Protein AF-A0A8T2AHU3-F1 (afdb_monomer_lite)

Sequence (139 aa):
MVVEDYDNYINPFSTDDIDIYSGKSYSVLLTTSQDPSQNYYIFVGVRGRKPNTTYALTMLNTAPASKLPSSPPPVTPRWEDFERSKNFSKKIFLAMGSPSPPKKYKKWLILLNTQNLIDKHGDQQRLSSDSGNALPRFS

InterPro domains:
  IPR001117 Multicopper oxidase, second cupredoxin domain [PF00394] (3-62)

Foldseek 3Di:
DWQDKPHFGWDDDDDPDDDDDPPIDTDDDDDPPDDLQFKAKDKAAAAQDDDPDDIDIDIDRSHPPPDHGPDDHDDDDDRPPVVVVVVRVVRTGGDPPPDDDDPDDPADWDWDWDFDQDPNDTDTDIDIDGPDDDDDDDD

Organism: Arabidopsis suecica (NCBI:txid45249)

Secondary structure (DSSP, 8-state):
-EEEETTEEEEEE--S-----TT--EEE-----S-TTS-EEEEE---SS---SPPEEEEE--S-TTPPPSSPPPPPPPTT-HHHHHHHHTT--BPTTSPPPPSS-S---EEEE--EEETTEEE--EEEE--SS-PPPP-

Radius of gyration: 22.11 Å; chains: 1; bounding box: 54×38×59 Å

pLDDT: mean 87.49, std 17.32, range [37.94, 98.31]

Structure (mmCIF, N/CA/C/O backbone):
data_AF-A0A8T2AHU3-F1
#
_entry.id   AF-A0A8T2AHU3-F1
#
loop_
_atom_site.group_PDB
_atom_site.id
_atom_site.type_symbol
_atom_site.label_atom_id
_atom_site.label_alt_id
_atom_site.label_comp_id
_atom_site.label_asym_id
_atom_site.label_entity_id
_atom_site.label_seq_id
_atom_site.pdbx_PDB_ins_code
_atom_site.Cartn_x
_atom_site.Cartn_y
_atom_site.Cartn_z
_atom_site.occupancy
_atom_site.B_iso_or_equiv
_atom_site.auth_seq_id
_atom_site.auth_comp_id
_atom_site.auth_asym_id
_atom_site.auth_atom_id
_atom_site.pdbx_PDB_model_num
ATOM 1 N N . MET A 1 1 ? -9.908 6.100 0.203 1.00 95.44 1 MET A N 1
ATOM 2 C CA . MET A 1 1 ? -9.626 6.575 -1.172 1.00 95.44 1 MET A CA 1
ATOM 3 C C . MET A 1 1 ? -8.144 6.883 -1.285 1.00 95.44 1 MET A C 1
ATOM 5 O O . MET A 1 1 ? -7.617 7.516 -0.380 1.00 95.44 1 MET A O 1
ATOM 9 N N . VAL A 1 2 ? -7.473 6.428 -2.340 1.00 97.56 2 VAL A N 1
ATOM 10 C CA . VAL A 1 2 ? -6.068 6.777 -2.623 1.00 97.56 2 VAL A CA 1
ATOM 11 C C . VAL A 1 2 ? -6.055 8.046 -3.468 1.00 97.56 2 VAL A C 1
ATOM 13 O O . VAL A 1 2 ? -6.838 8.128 -4.413 1.00 97.56 2 VAL A O 1
ATOM 16 N N . VAL A 1 3 ? -5.229 9.031 -3.112 1.00 97.75 3 VAL A N 1
ATOM 17 C CA . VAL A 1 3 ? -5.222 10.357 -3.768 1.00 97.75 3 VAL A CA 1
ATOM 18 C C . VAL A 1 3 ? -3.848 10.796 -4.269 1.00 97.75 3 VAL A C 1
ATOM 20 O O . VAL A 1 3 ? -3.765 11.652 -5.147 1.00 97.75 3 VAL A O 1
ATOM 23 N N . GLU A 1 4 ? -2.780 10.178 -3.772 1.00 97.50 4 GLU A N 1
ATOM 24 C CA . GLU A 1 4 ? -1.398 10.510 -4.122 1.00 97.50 4 GLU A CA 1
ATOM 25 C C . GLU A 1 4 ? -0.534 9.241 -4.146 1.00 97.50 4 GLU A C 1
ATOM 27 O O . GLU A 1 4 ? -0.739 8.355 -3.311 1.00 97.50 4 GLU A O 1
ATOM 32 N N . ASP A 1 5 ? 0.415 9.166 -5.085 1.00 95.69 5 A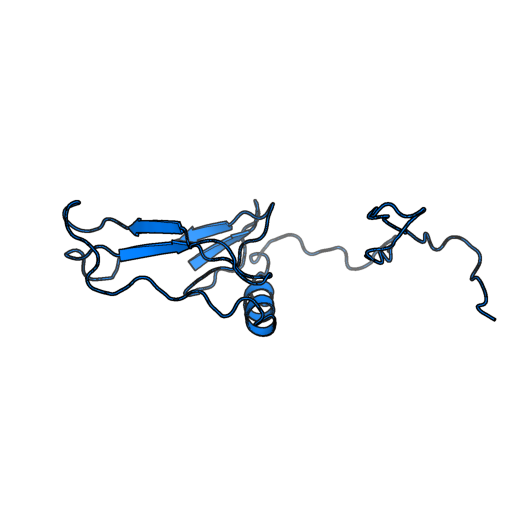SP A N 1
ATOM 33 C CA . ASP A 1 5 ? 1.521 8.190 -5.139 1.00 95.69 5 ASP A CA 1
ATOM 34 C C . ASP A 1 5 ? 2.835 8.977 -5.280 1.00 95.69 5 ASP A C 1
ATOM 36 O O . ASP A 1 5 ? 3.001 9.763 -6.221 1.00 95.69 5 ASP A O 1
ATOM 40 N N . TYR A 1 6 ? 3.763 8.783 -4.341 1.00 91.56 6 TYR A N 1
ATOM 41 C CA . TYR A 1 6 ? 4.891 9.687 -4.092 1.00 91.56 6 TYR A CA 1
ATOM 42 C C . TYR A 1 6 ? 4.430 11.120 -3.835 1.00 91.56 6 TYR A C 1
ATOM 44 O O . TYR A 1 6 ? 3.618 11.336 -2.953 1.00 91.56 6 TYR A O 1
ATOM 52 N N . ASP A 1 7 ? 4.932 12.073 -4.615 1.00 90.69 7 ASP A N 1
ATOM 53 C CA . ASP A 1 7 ? 4.590 13.491 -4.540 1.00 90.69 7 ASP A CA 1
ATOM 54 C C . ASP A 1 7 ? 3.706 13.905 -5.732 1.00 90.69 7 ASP A C 1
ATOM 56 O O . ASP A 1 7 ? 3.738 15.051 -6.183 1.00 90.69 7 ASP A O 1
ATOM 60 N N . ASN A 1 8 ? 2.961 12.958 -6.321 1.00 94.62 8 ASN A N 1
ATOM 61 C CA . ASN A 1 8 ? 2.083 13.219 -7.459 1.00 94.62 8 ASN A CA 1
ATOM 62 C C . ASN A 1 8 ? 0.637 12.858 -7.135 1.00 94.62 8 ASN A C 1
ATOM 64 O O . ASN A 1 8 ? 0.327 11.723 -6.766 1.00 94.62 8 ASN A O 1
ATOM 68 N N . TYR A 1 9 ? -0.265 13.804 -7.389 1.00 96.94 9 TYR A N 1
ATOM 69 C CA . TYR A 1 9 ? -1.695 13.534 -7.370 1.00 96.94 9 TYR A CA 1
ATOM 70 C C . TYR A 1 9 ? -2.072 12.530 -8.459 1.00 96.94 9 TYR A C 1
ATOM 72 O O . TYR A 1 9 ? -1.665 12.641 -9.623 1.00 96.94 9 TYR A O 1
ATOM 80 N N . ILE A 1 10 ? -2.899 11.566 -8.075 1.00 97.56 10 ILE A N 1
ATOM 81 C CA . ILE A 1 10 ? -3.429 10.538 -8.967 1.00 97.56 10 ILE A CA 1
ATOM 82 C C . ILE A 1 10 ? -4.934 10.726 -9.148 1.00 97.56 10 ILE A C 1
ATOM 84 O O . ILE A 1 10 ? -5.586 11.407 -8.357 1.00 97.56 10 ILE A O 1
ATOM 88 N N . ASN A 1 11 ? -5.504 10.105 -10.178 1.00 97.56 11 ASN A N 1
ATOM 89 C CA . ASN A 1 11 ? -6.949 9.962 -10.301 1.00 97.56 11 ASN A CA 1
ATOM 90 C C . ASN A 1 11 ? -7.462 9.176 -9.087 1.00 97.56 11 ASN A C 1
ATOM 92 O O . ASN A 1 11 ? -7.096 8.004 -8.941 1.00 97.56 11 ASN A O 1
ATOM 96 N N . PRO A 1 12 ? -8.280 9.787 -8.211 1.00 97.56 12 PRO A N 1
ATOM 97 C CA . PRO A 1 12 ? -8.644 9.140 -6.966 1.00 97.56 12 PRO A CA 1
ATOM 98 C C . PRO A 1 12 ? -9.456 7.870 -7.198 1.00 97.56 12 PRO A C 1
ATOM 100 O O . PRO A 1 12 ? -10.352 7.834 -8.043 1.00 97.56 12 PRO A O 1
ATOM 103 N N . PHE A 1 13 ? -9.180 6.833 -6.411 1.00 97.88 13 PHE A N 1
ATOM 104 C CA . PHE A 1 13 ? -9.968 5.602 -6.437 1.00 97.88 13 PHE A CA 1
ATOM 105 C C . PHE A 1 13 ? -10.147 5.001 -5.043 1.00 97.88 13 PHE A C 1
ATOM 107 O O . PHE A 1 13 ? -9.326 5.175 -4.135 1.00 97.88 13 PHE A O 1
ATOM 114 N N . SER A 1 14 ? -11.248 4.274 -4.867 1.00 97.50 14 SER A N 1
ATOM 115 C CA . SER A 1 14 ? -11.547 3.537 -3.639 1.00 97.50 14 SER A CA 1
ATOM 116 C C . SER A 1 14 ? -11.042 2.099 -3.725 1.00 97.50 14 SER A C 1
ATOM 118 O O . SER A 1 14 ? -11.068 1.464 -4.782 1.00 97.50 14 SER A O 1
ATOM 120 N N . THR A 1 15 ? -10.547 1.600 -2.598 1.00 96.81 15 THR A N 1
ATOM 121 C CA . THR A 1 15 ? -10.037 0.240 -2.415 1.00 96.81 15 THR A CA 1
ATOM 122 C C . THR A 1 15 ? -10.123 -0.108 -0.932 1.00 96.81 15 THR A C 1
ATOM 124 O O . THR A 1 15 ? -10.050 0.802 -0.101 1.00 96.81 15 THR A O 1
ATOM 127 N N . ASP A 1 16 ? -10.266 -1.393 -0.617 1.00 95.25 16 ASP A N 1
ATOM 128 C CA . ASP A 1 16 ? -10.368 -1.882 0.765 1.00 95.25 16 ASP A CA 1
ATOM 129 C C . ASP A 1 16 ? -8.989 -2.007 1.434 1.00 95.25 16 ASP A C 1
ATOM 131 O O . ASP A 1 16 ? -8.853 -1.849 2.644 1.00 95.25 16 ASP A O 1
ATOM 135 N N . ASP A 1 17 ? -7.948 -2.237 0.632 1.00 96.69 17 ASP A N 1
ATOM 136 C CA . ASP A 1 17 ? -6.550 -2.299 1.053 1.00 96.69 17 ASP A CA 1
ATOM 137 C C . ASP A 1 17 ? -5.602 -1.915 -0.096 1.00 96.69 17 ASP A C 1
ATOM 139 O O . ASP A 1 17 ? -6.027 -1.690 -1.238 1.00 96.69 17 ASP A O 1
ATOM 143 N N . ILE A 1 18 ? -4.315 -1.788 0.235 1.00 97.25 18 ILE A N 1
ATOM 144 C CA . ILE A 1 18 ? -3.250 -1.274 -0.631 1.00 97.25 18 ILE A CA 1
ATOM 145 C C . ILE A 1 18 ? -2.031 -2.194 -0.531 1.00 97.25 18 ILE A C 1
ATOM 147 O O . ILE A 1 18 ? -1.582 -2.511 0.571 1.00 97.25 18 ILE A O 1
ATOM 151 N N . ASP A 1 19 ? -1.454 -2.556 -1.679 1.00 97.50 19 ASP A N 1
ATOM 152 C CA . ASP A 1 19 ? -0.123 -3.163 -1.740 1.00 97.50 19 ASP A CA 1
ATOM 153 C C . ASP A 1 19 ? 0.937 -2.044 -1.746 1.00 97.50 19 ASP A C 1
ATOM 155 O O . ASP A 1 19 ? 0.963 -1.211 -2.654 1.00 97.50 19 ASP A O 1
ATOM 159 N N . ILE A 1 20 ? 1.828 -2.027 -0.749 1.00 97.00 20 ILE A N 1
ATOM 160 C CA . ILE A 1 20 ? 2.934 -1.062 -0.645 1.00 97.00 20 ILE A CA 1
ATOM 161 C C . ILE A 1 20 ? 4.286 -1.784 -0.665 1.00 97.00 20 ILE A C 1
ATOM 163 O O . ILE A 1 20 ? 4.511 -2.755 0.058 1.00 97.00 20 ILE A O 1
ATOM 167 N N . TYR A 1 21 ? 5.198 -1.307 -1.513 1.00 96.31 21 TYR A N 1
ATOM 168 C CA . TYR A 1 21 ? 6.548 -1.853 -1.666 1.00 96.31 21 TYR A CA 1
ATOM 169 C C . TYR A 1 21 ? 7.591 -0.887 -1.101 1.00 96.31 21 TYR A C 1
ATOM 171 O O . TYR A 1 21 ? 7.327 0.299 -0.919 1.00 96.31 21 TYR A O 1
ATOM 179 N N . SER A 1 22 ? 8.793 -1.393 -0.815 1.00 96.62 22 SER A N 1
ATOM 180 C CA . SER A 1 22 ? 9.882 -0.563 -0.295 1.00 96.62 22 SER A CA 1
ATOM 181 C C . SER A 1 22 ? 10.159 0.625 -1.220 1.00 96.62 22 SER A C 1
ATOM 183 O O . SER A 1 22 ? 10.226 0.471 -2.440 1.00 96.62 22 SER A O 1
ATOM 185 N N . GLY A 1 23 ? 10.291 1.809 -0.622 1.00 95.88 23 GLY A N 1
ATOM 186 C CA . GLY A 1 23 ? 10.521 3.052 -1.345 1.00 95.88 23 GLY A CA 1
ATOM 187 C C . GLY A 1 23 ? 9.282 3.645 -2.010 1.00 95.88 23 GLY A C 1
ATOM 188 O O . GLY A 1 23 ? 9.464 4.560 -2.796 1.00 95.88 23 GLY A O 1
ATOM 189 N N . LYS A 1 24 ? 8.063 3.153 -1.750 1.00 94.94 24 LYS A N 1
ATOM 190 C CA . LYS A 1 24 ? 6.789 3.773 -2.172 1.00 94.94 24 LYS A CA 1
ATOM 191 C C . LYS A 1 24 ? 6.176 4.591 -1.033 1.00 94.94 24 LYS A C 1
ATOM 193 O O . LYS A 1 24 ? 6.305 4.203 0.127 1.00 94.94 24 LYS A O 1
ATOM 198 N N . SER A 1 25 ? 5.454 5.658 -1.367 1.00 97.12 25 SER A N 1
ATOM 199 C CA . SER A 1 25 ? 4.596 6.402 -0.436 1.00 97.12 25 SER A CA 1
ATOM 200 C C . SER A 1 25 ? 3.241 6.687 -1.079 1.00 97.12 25 SER A C 1
ATOM 202 O O . SER A 1 25 ? 3.153 6.890 -2.285 1.00 97.12 25 SER A O 1
ATOM 204 N N . TYR A 1 26 ? 2.185 6.676 -0.268 1.00 97.75 26 TYR A N 1
ATOM 205 C CA . TYR A 1 26 ? 0.821 6.972 -0.696 1.00 97.75 26 TYR A CA 1
ATOM 206 C C . TYR A 1 26 ? 0.164 7.905 0.316 1.00 97.75 26 TYR A C 1
ATOM 208 O O . TYR A 1 26 ? 0.319 7.690 1.521 1.00 97.75 26 TYR A O 1
ATOM 216 N N . SER A 1 27 ? -0.652 8.843 -0.164 1.00 98.06 27 SER A N 1
ATOM 217 C CA . SER A 1 27 ? -1.624 9.547 0.679 1.00 98.06 27 SER A CA 1
ATOM 218 C C . SER A 1 27 ? -3.019 8.962 0.472 1.00 98.06 27 SER A C 1
ATOM 220 O O . SER A 1 27 ? -3.488 8.759 -0.656 1.00 98.06 27 SER A O 1
ATOM 222 N N . VAL A 1 28 ? -3.692 8.673 1.587 1.00 97.62 28 VAL A N 1
ATOM 223 C CA . VAL A 1 28 ? -5.016 8.045 1.619 1.00 97.62 28 VAL A CA 1
ATOM 224 C C . VAL A 1 28 ? -5.983 8.866 2.459 1.00 97.62 28 VAL A C 1
ATOM 226 O O . VAL A 1 28 ? -5.663 9.301 3.561 1.00 97.62 28 VAL A O 1
ATOM 229 N N . LEU A 1 29 ? -7.196 9.047 1.945 1.00 97.38 29 LEU A N 1
ATOM 230 C CA . LEU A 1 29 ? -8.303 9.652 2.673 1.00 97.38 29 LEU A CA 1
ATOM 231 C C . LEU A 1 29 ? -9.203 8.555 3.235 1.00 97.38 29 LEU A C 1
ATOM 233 O O . LEU A 1 29 ? -9.698 7.700 2.488 1.00 97.38 29 LEU A O 1
ATOM 237 N N . LEU A 1 30 ? -9.417 8.603 4.548 1.00 95.00 30 LEU A N 1
ATOM 238 C CA . LEU A 1 30 ? -10.349 7.750 5.274 1.00 95.00 30 LEU A CA 1
ATOM 239 C C . LEU A 1 30 ? -11.522 8.598 5.768 1.00 95.00 30 LEU A C 1
ATOM 241 O O . LEU A 1 30 ? -11.331 9.696 6.284 1.00 95.00 30 LEU A O 1
ATOM 245 N N . THR A 1 31 ? -12.734 8.066 5.635 1.00 94.19 31 THR A N 1
ATOM 246 C CA . THR A 1 31 ? -13.953 8.675 6.178 1.00 94.19 31 THR A CA 1
ATOM 247 C C . THR A 1 31 ? -14.520 7.752 7.249 1.00 94.19 31 THR A C 1
ATOM 249 O O . THR A 1 31 ? -14.821 6.593 6.975 1.00 94.19 31 THR A O 1
ATOM 252 N N . THR A 1 32 ? -14.671 8.250 8.475 1.00 91.19 32 THR A N 1
ATOM 253 C CA . THR A 1 32 ? -15.198 7.495 9.624 1.00 91.19 32 THR A CA 1
ATOM 254 C C . THR A 1 32 ? -16.730 7.515 9.639 1.00 91.19 32 THR A C 1
ATOM 256 O O . THR A 1 32 ? -17.339 8.102 10.528 1.00 91.19 32 THR A O 1
ATOM 259 N N . SER A 1 33 ? -17.364 6.923 8.621 1.00 91.25 33 SER A N 1
ATOM 260 C CA . SER A 1 33 ? -18.833 6.844 8.495 1.00 91.25 33 SER A CA 1
ATOM 261 C C . SER A 1 33 ? -19.462 5.625 9.184 1.00 91.25 33 SER A C 1
ATOM 263 O O . SER A 1 33 ? -20.681 5.476 9.176 1.00 91.25 33 SER A O 1
ATOM 265 N N . GLN A 1 34 ? -18.633 4.742 9.740 1.00 90.38 34 GLN A N 1
ATOM 266 C CA . GLN A 1 34 ? -19.059 3.548 10.471 1.00 90.38 34 GLN A CA 1
ATOM 267 C C . GLN A 1 34 ? -19.526 3.901 11.897 1.00 90.38 34 GLN A C 1
ATOM 269 O O . GLN A 1 34 ? -19.409 5.049 12.322 1.00 90.38 34 GLN A O 1
ATOM 274 N N . ASP A 1 35 ? -20.042 2.916 12.645 1.00 90.94 35 ASP A N 1
ATOM 275 C CA . ASP A 1 35 ? -20.511 3.093 14.029 1.00 90.94 35 ASP A CA 1
ATOM 276 C C . ASP A 1 35 ? -19.422 3.750 14.911 1.00 90.94 35 ASP A C 1
ATOM 278 O O . ASP A 1 35 ? -18.369 3.135 15.136 1.00 90.94 35 ASP A O 1
ATOM 282 N N . PRO A 1 36 ? -19.651 4.973 15.433 1.00 89.25 36 PRO A N 1
ATOM 283 C CA . PRO A 1 36 ? -18.668 5.696 16.237 1.00 89.25 36 PRO A CA 1
ATOM 284 C C . PRO A 1 36 ? -18.486 5.100 17.643 1.00 89.25 36 PRO A C 1
ATOM 286 O O . PRO A 1 36 ? -17.573 5.489 18.363 1.00 89.25 36 PRO A O 1
ATOM 289 N N . SER A 1 37 ? -19.325 4.147 18.063 1.00 90.06 37 SER A N 1
ATOM 290 C CA . SER A 1 37 ? -19.203 3.454 19.354 1.00 90.06 37 SER A CA 1
ATOM 291 C C . SER A 1 37 ? -18.268 2.233 19.324 1.00 90.06 37 SER A C 1
ATOM 293 O O . SER A 1 37 ? -18.079 1.553 20.345 1.00 90.06 37 SER A O 1
ATOM 295 N N . GLN A 1 38 ? -17.674 1.938 18.164 1.00 92.38 38 GLN A N 1
ATOM 296 C CA . GLN A 1 38 ? -16.724 0.845 17.956 1.00 92.38 38 GLN A CA 1
ATOM 297 C C . GLN A 1 38 ? -15.349 1.384 17.562 1.00 92.38 38 GLN A C 1
ATOM 299 O O . GLN A 1 38 ? -15.235 2.471 17.006 1.00 92.38 38 GLN A O 1
ATOM 304 N N . ASN A 1 39 ? -14.318 0.588 17.830 1.00 94.25 39 ASN A N 1
ATOM 305 C CA . ASN A 1 39 ? -12.981 0.776 17.275 1.00 94.25 39 ASN A CA 1
ATOM 306 C C . ASN A 1 39 ? -12.778 -0.179 16.097 1.00 94.25 39 ASN A C 1
ATOM 308 O O . ASN A 1 39 ? -13.467 -1.196 16.001 1.00 94.25 39 ASN A O 1
ATOM 312 N N . TYR A 1 40 ? -11.811 0.119 15.229 1.00 94.75 40 TYR A N 1
ATOM 313 C CA . TYR A 1 40 ? -11.544 -0.667 14.019 1.00 94.75 40 TYR A CA 1
ATOM 314 C C . TYR A 1 40 ? -10.070 -1.055 13.929 1.00 94.75 40 TYR A C 1
ATOM 316 O O . TYR A 1 40 ? -9.197 -0.300 14.350 1.00 94.75 40 TYR A O 1
ATOM 324 N N . TYR A 1 41 ? -9.771 -2.229 13.377 1.00 96.00 41 TYR A N 1
ATOM 325 C CA . TYR A 1 41 ? -8.387 -2.657 13.189 1.00 96.00 41 TYR A CA 1
ATOM 326 C C . TYR A 1 41 ? -7.742 -1.987 11.974 1.00 96.00 41 TYR A C 1
ATOM 328 O O . TYR A 1 41 ? -8.316 -1.959 10.888 1.00 96.00 41 TYR A O 1
ATOM 336 N N . ILE A 1 42 ? -6.505 -1.523 12.154 1.00 95.69 42 ILE A N 1
ATOM 337 C CA . ILE A 1 42 ? -5.564 -1.231 11.072 1.00 95.69 42 ILE A CA 1
ATOM 338 C C . ILE A 1 42 ? -4.506 -2.330 11.115 1.00 95.69 42 ILE A C 1
ATOM 340 O O . ILE A 1 42 ? -3.879 -2.564 12.148 1.00 95.69 42 ILE A O 1
ATOM 344 N N . PHE A 1 43 ? -4.312 -3.018 9.998 1.00 96.12 43 PHE A N 1
ATOM 345 C CA . PHE A 1 43 ? -3.476 -4.211 9.925 1.00 96.12 43 PHE A CA 1
ATOM 346 C C . PHE A 1 43 ? -2.506 -4.109 8.736 1.00 96.12 43 PHE A C 1
ATOM 348 O O . PHE A 1 43 ? -2.863 -3.570 7.689 1.00 96.12 43 PHE A O 1
ATOM 355 N N . VAL A 1 44 ? -1.285 -4.634 8.895 1.00 97.50 44 VAL A N 1
ATOM 356 C CA . VAL A 1 44 ? -0.263 -4.692 7.836 1.00 97.50 44 VAL A CA 1
ATOM 357 C C . VAL A 1 44 ? 0.334 -6.098 7.767 1.00 97.50 44 VAL A C 1
ATOM 359 O O . VAL A 1 44 ? 0.978 -6.560 8.711 1.00 97.50 44 VAL A O 1
ATOM 362 N N . GLY A 1 45 ? 0.119 -6.781 6.639 1.00 97.19 45 GLY A N 1
ATOM 363 C CA . GLY A 1 45 ? 0.568 -8.154 6.388 1.00 97.19 45 GLY A CA 1
ATOM 364 C C . GLY A 1 45 ? 1.601 -8.269 5.265 1.00 97.19 45 GLY A C 1
ATOM 365 O O . GLY A 1 45 ? 1.758 -7.369 4.443 1.00 97.19 45 GLY A O 1
ATOM 366 N N . VAL A 1 46 ? 2.314 -9.399 5.218 1.00 97.62 46 VAL A N 1
ATOM 367 C CA . VAL A 1 46 ? 3.371 -9.646 4.222 1.00 97.62 46 VAL A CA 1
ATOM 368 C C . VAL A 1 46 ? 2.789 -10.194 2.919 1.00 97.62 46 VAL A C 1
ATOM 370 O O . VAL A 1 46 ? 2.090 -11.206 2.917 1.00 97.62 46 VAL A O 1
ATOM 373 N N . ARG A 1 47 ? 3.166 -9.571 1.796 1.00 97.50 47 ARG A N 1
ATOM 374 C CA . ARG A 1 47 ? 2.862 -10.001 0.422 1.00 97.50 47 ARG A CA 1
ATOM 375 C C . ARG A 1 47 ? 4.116 -10.009 -0.458 1.00 97.50 47 ARG A C 1
ATOM 377 O O . ARG A 1 47 ? 5.146 -9.448 -0.088 1.00 97.50 47 ARG A O 1
ATOM 384 N N . GLY A 1 48 ? 4.060 -10.693 -1.605 1.00 96.06 48 GLY A N 1
ATOM 385 C CA . GLY A 1 48 ? 5.170 -10.779 -2.569 1.00 96.06 48 GLY A CA 1
ATOM 386 C C . GLY A 1 48 ? 6.282 -11.773 -2.207 1.00 96.06 48 GLY A C 1
ATOM 387 O O . GLY A 1 48 ? 7.169 -12.018 -3.018 1.00 96.06 48 GLY A O 1
ATOM 388 N N . ARG A 1 49 ? 6.224 -12.381 -1.016 1.00 96.94 49 ARG A N 1
ATOM 389 C CA . ARG A 1 49 ? 7.057 -13.511 -0.582 1.00 96.94 49 ARG A CA 1
ATOM 390 C C . ARG A 1 49 ? 6.274 -14.381 0.397 1.00 96.94 49 ARG A C 1
ATOM 392 O O . ARG A 1 49 ? 5.383 -13.860 1.070 1.00 96.94 49 ARG A O 1
ATOM 399 N N . LYS A 1 50 ? 6.632 -15.663 0.515 1.00 97.81 50 LYS A N 1
ATOM 4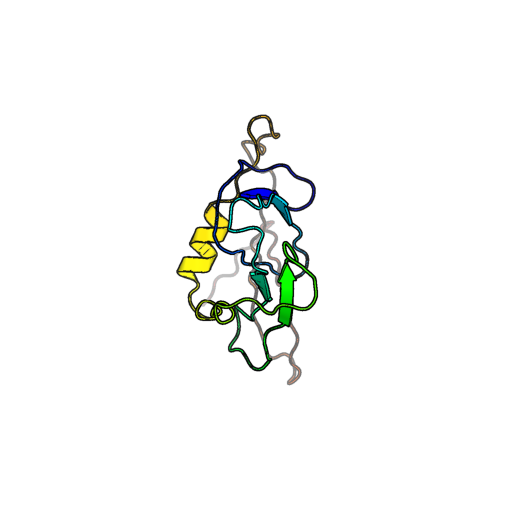00 C CA . LYS A 1 50 ? 6.028 -16.564 1.505 1.00 97.81 50 LYS A CA 1
ATOM 401 C C . LYS A 1 50 ? 6.167 -15.946 2.910 1.00 97.81 50 LYS A C 1
ATOM 403 O O . LYS A 1 50 ? 7.301 -15.693 3.324 1.00 97.81 50 LYS A O 1
ATOM 408 N N . PRO A 1 51 ? 5.064 -15.665 3.629 1.00 96.94 51 PRO A N 1
ATOM 409 C CA . PRO A 1 51 ? 5.131 -15.025 4.935 1.00 96.94 51 PRO A CA 1
ATOM 410 C C . PRO A 1 51 ? 5.829 -15.926 5.957 1.00 96.94 51 PRO A C 1
ATOM 412 O O . PRO A 1 51 ? 5.509 -17.107 6.068 1.00 96.94 51 PRO A O 1
ATOM 415 N N . ASN A 1 52 ? 6.762 -15.351 6.715 1.00 97.00 52 ASN A N 1
ATOM 416 C CA . ASN A 1 52 ? 7.392 -15.969 7.889 1.00 97.00 52 ASN A CA 1
ATOM 417 C C . ASN A 1 52 ? 7.511 -14.950 9.039 1.00 97.00 52 ASN A C 1
ATOM 419 O O . ASN A 1 52 ? 8.462 -14.940 9.815 1.00 97.00 52 ASN A O 1
ATOM 423 N N . THR A 1 53 ? 6.585 -13.998 9.073 1.00 95.50 53 THR A N 1
ATOM 424 C CA . THR A 1 53 ? 6.571 -12.887 10.022 1.00 95.50 53 THR A CA 1
ATOM 425 C C . THR A 1 53 ? 5.123 -12.615 10.382 1.00 95.50 53 THR A C 1
ATOM 427 O O . THR A 1 53 ? 4.258 -12.633 9.503 1.00 95.50 53 THR A O 1
ATOM 430 N N . THR A 1 54 ? 4.858 -12.384 11.663 1.00 94.88 54 THR A N 1
ATOM 431 C CA . THR A 1 54 ? 3.530 -11.994 12.141 1.00 94.88 54 THR A CA 1
ATOM 432 C C . THR A 1 54 ? 3.145 -10.631 11.565 1.00 94.88 54 THR A C 1
ATOM 434 O O . THR A 1 54 ? 4.002 -9.773 11.353 1.00 94.88 54 THR A O 1
ATOM 437 N N . TYR A 1 55 ? 1.856 -10.430 11.297 1.00 95.25 55 TYR A N 1
ATOM 438 C CA . TYR A 1 55 ? 1.340 -9.138 10.852 1.00 95.25 55 TYR A CA 1
ATOM 439 C C . TYR A 1 55 ? 1.465 -8.078 11.954 1.00 95.25 55 TYR A C 1
ATOM 441 O O . TYR A 1 55 ? 1.397 -8.385 13.145 1.00 95.25 55 TYR A O 1
ATOM 449 N N . ALA A 1 56 ? 1.608 -6.817 11.549 1.00 96.56 56 ALA A N 1
ATOM 450 C CA . ALA A 1 56 ? 1.491 -5.689 12.464 1.00 96.56 56 ALA A CA 1
ATOM 451 C C . ALA A 1 56 ? 0.015 -5.305 12.620 1.00 96.56 56 ALA A C 1
ATOM 453 O O . ALA A 1 56 ? -0.754 -5.348 11.655 1.00 96.56 56 ALA A O 1
ATOM 454 N N . LEU A 1 57 ? -0.379 -4.932 13.836 1.00 96.06 57 LEU A N 1
ATOM 455 C CA . LEU A 1 57 ? -1.756 -4.597 14.178 1.00 96.06 57 LEU A CA 1
ATOM 456 C C . LEU A 1 57 ? -1.785 -3.348 15.057 1.00 96.06 57 LEU A C 1
ATOM 458 O O . LEU A 1 57 ? -1.046 -3.250 16.034 1.00 96.06 57 LEU A O 1
ATOM 462 N N . THR A 1 58 ? -2.664 -2.414 14.720 1.00 95.12 58 THR A N 1
ATOM 463 C CA . THR A 1 58 ? -3.021 -1.258 15.546 1.00 95.12 58 THR A CA 1
ATOM 464 C C . THR A 1 58 ? -4.517 -0.967 15.396 1.00 95.12 58 THR A C 1
ATOM 466 O O . THR A 1 58 ? -5.238 -1.708 14.722 1.00 95.12 58 THR A O 1
ATOM 469 N N . MET A 1 59 ? -5.017 0.075 16.052 1.00 93.38 59 MET A N 1
ATOM 470 C CA . MET A 1 59 ? -6.438 0.417 16.063 1.00 93.38 59 MET A CA 1
ATOM 471 C C . MET A 1 59 ? -6.669 1.838 15.563 1.00 93.38 59 MET A C 1
ATOM 473 O O . MET A 1 59 ? -6.005 2.780 15.992 1.00 93.38 59 MET A O 1
ATOM 477 N N . LEU A 1 60 ? -7.673 1.989 14.703 1.00 93.81 60 LEU A N 1
ATOM 478 C CA . LEU A 1 60 ? -8.357 3.252 14.490 1.00 93.81 60 LEU A CA 1
ATOM 479 C C . LEU A 1 60 ? -9.333 3.450 15.654 1.00 93.81 60 LEU A C 1
ATOM 481 O O . LEU A 1 60 ? -10.330 2.733 15.774 1.00 93.81 60 LEU A O 1
ATOM 485 N N . ASN A 1 61 ? -9.001 4.393 16.532 1.00 93.00 61 ASN A N 1
ATOM 486 C CA . ASN A 1 61 ? -9.770 4.678 17.734 1.00 93.00 61 ASN A CA 1
ATOM 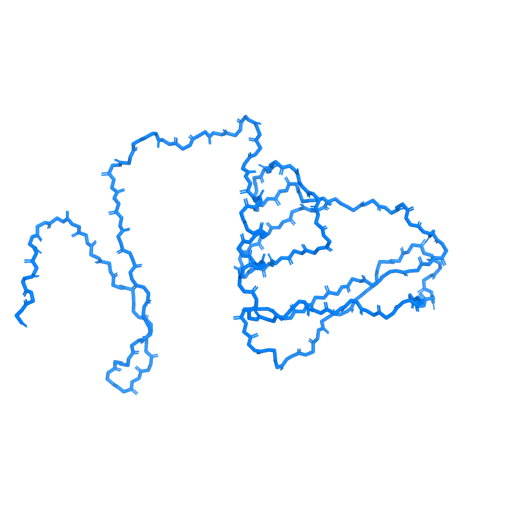487 C C . ASN A 1 61 ? -10.835 5.746 17.447 1.00 93.00 61 ASN A C 1
ATOM 489 O O . ASN A 1 61 ? -10.503 6.918 17.275 1.00 93.00 61 ASN A O 1
ATOM 493 N N . THR A 1 62 ? -12.098 5.332 17.377 1.00 88.81 62 THR A N 1
ATOM 494 C CA . THR A 1 62 ? -13.264 6.207 17.138 1.00 88.81 62 THR A CA 1
ATOM 495 C C . THR A 1 62 ? -14.234 6.236 18.317 1.00 88.81 62 THR A C 1
ATOM 497 O O . THR A 1 62 ? -15.057 7.143 18.401 1.00 88.81 62 THR A O 1
ATOM 500 N N . ALA A 1 63 ? -14.094 5.290 19.247 1.00 82.94 63 ALA A N 1
ATOM 501 C CA . ALA A 1 63 ? -14.869 5.159 20.475 1.00 82.94 63 ALA A CA 1
ATOM 502 C C . ALA A 1 63 ? -13.974 5.439 21.708 1.00 82.94 63 ALA A C 1
ATOM 504 O O . ALA A 1 63 ? -12.815 5.830 21.562 1.00 82.94 63 ALA A O 1
ATOM 505 N N . PRO A 1 64 ? -14.448 5.257 22.955 1.00 77.94 64 PRO A N 1
ATOM 506 C CA . PRO A 1 64 ? -13.567 5.304 24.120 1.00 77.94 64 PRO A CA 1
ATOM 507 C C . PRO A 1 64 ? -12.392 4.315 23.990 1.00 77.94 64 PRO A C 1
ATOM 509 O O . PRO A 1 64 ? -12.578 3.148 23.641 1.00 77.94 64 PRO A O 1
ATOM 512 N N . ALA A 1 65 ? -11.180 4.782 24.310 1.00 71.06 65 ALA A N 1
ATOM 513 C CA . ALA A 1 65 ? -9.910 4.136 23.950 1.00 71.06 65 ALA A CA 1
ATOM 514 C C . ALA A 1 65 ? -9.694 2.707 24.490 1.00 71.06 65 ALA A C 1
ATOM 516 O O . ALA A 1 65 ? -8.812 1.997 24.015 1.00 71.06 65 ALA A O 1
ATOM 517 N N . SER A 1 66 ? -10.477 2.270 25.476 1.00 76.06 66 SER A N 1
ATOM 518 C CA . SER A 1 66 ? -10.293 0.981 26.155 1.00 76.06 66 SER A CA 1
ATOM 519 C C . SER A 1 66 ? -11.032 -0.197 25.505 1.00 76.06 66 SER A C 1
ATOM 521 O O . SER A 1 66 ? -10.906 -1.322 25.984 1.00 76.06 66 SER A O 1
ATOM 523 N N . LYS A 1 67 ? -11.820 0.025 24.444 1.00 86.69 67 LYS A N 1
ATOM 524 C CA . LYS A 1 67 ? -12.631 -1.024 23.805 1.00 86.69 67 LYS A CA 1
ATOM 525 C C . LYS A 1 67 ? -11.912 -1.621 22.591 1.00 86.69 67 LYS A C 1
ATOM 527 O O . LYS A 1 67 ? -11.538 -0.895 21.675 1.00 86.69 67 LYS A O 1
ATOM 532 N N . LEU A 1 68 ? -11.746 -2.941 22.549 1.00 90.62 68 LEU A N 1
ATOM 533 C CA . LEU A 1 68 ? -11.247 -3.619 21.348 1.00 90.62 68 LEU A CA 1
ATOM 534 C C . LEU A 1 68 ? -12.326 -3.645 20.246 1.00 90.62 68 LEU A C 1
ATO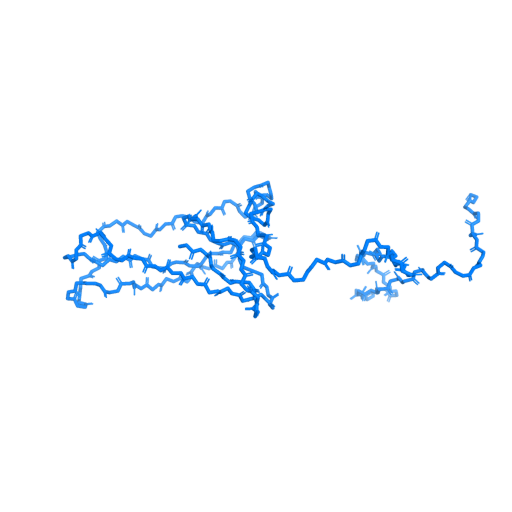M 536 O O . LEU A 1 68 ? -13.517 -3.695 20.571 1.00 90.62 68 LEU A O 1
ATOM 540 N N . PRO A 1 69 ? -11.936 -3.642 18.957 1.00 93.12 69 PRO A N 1
ATOM 541 C CA . PRO A 1 69 ? -12.854 -3.935 17.860 1.00 93.12 69 PRO A CA 1
ATOM 542 C C . PRO A 1 69 ? -13.572 -5.274 18.080 1.00 93.12 69 PRO A C 1
ATOM 544 O O . PRO A 1 69 ? -12.964 -6.243 18.533 1.00 93.12 69 PRO A O 1
ATOM 547 N N . SER A 1 70 ? -14.867 -5.335 17.767 1.00 90.75 70 SER A N 1
ATOM 548 C CA . SER A 1 70 ? -15.685 -6.544 17.958 1.00 90.75 70 SER A CA 1
ATOM 549 C C . SER A 1 70 ? -15.432 -7.620 16.898 1.00 90.75 70 SER A C 1
ATOM 551 O O . SER A 1 70 ? -15.584 -8.810 17.171 1.00 90.75 70 SER A O 1
ATOM 553 N N . SER A 1 71 ? -15.048 -7.215 15.687 1.00 91.31 71 SER A N 1
ATOM 554 C CA . SER A 1 71 ? -14.675 -8.112 14.592 1.00 91.31 71 SER A CA 1
ATOM 555 C C . SER A 1 71 ? -13.212 -8.543 14.705 1.00 91.31 71 SER A C 1
ATOM 557 O O . SER A 1 71 ? -12.390 -7.715 15.094 1.00 91.31 71 SER A O 1
ATOM 559 N N . PRO A 1 72 ? -12.836 -9.764 14.284 1.00 93.75 72 PRO A N 1
ATOM 560 C CA . PRO A 1 72 ? -11.428 -10.147 14.195 1.00 93.75 72 PRO A CA 1
ATOM 561 C C . PRO A 1 72 ? -10.652 -9.247 13.209 1.00 93.75 72 PRO A C 1
ATOM 563 O O . PRO A 1 72 ? -11.264 -8.642 12.321 1.00 93.75 72 PRO A O 1
ATOM 566 N N . PRO A 1 73 ? -9.311 -9.161 13.318 1.00 92.94 73 PRO A N 1
ATOM 567 C CA . PRO A 1 73 ? -8.491 -8.477 12.323 1.00 92.94 73 PRO A CA 1
ATOM 568 C C . PRO A 1 73 ? -8.717 -9.030 10.905 1.00 92.94 73 PRO A C 1
ATOM 570 O O . PRO A 1 73 ? -8.942 -10.236 10.754 1.00 92.94 73 PRO A O 1
ATOM 573 N N . PRO A 1 74 ? -8.616 -8.191 9.858 1.00 94.00 74 PRO A N 1
ATOM 574 C CA . PRO A 1 74 ? -8.673 -8.657 8.476 1.00 94.00 74 PRO A CA 1
ATOM 575 C C . PRO A 1 74 ? -7.586 -9.695 8.168 1.00 94.00 74 PRO A C 1
ATOM 577 O O . PRO A 1 74 ? -6.490 -9.666 8.729 1.00 94.00 74 PRO A O 1
ATOM 580 N N . VAL A 1 75 ? -7.871 -10.596 7.227 1.00 94.44 75 VAL A N 1
ATOM 581 C CA . VAL A 1 75 ? -6.903 -11.594 6.750 1.00 94.44 75 VAL A CA 1
ATOM 582 C C . VAL A 1 75 ? -6.074 -10.997 5.616 1.00 94.44 75 VAL A C 1
ATOM 584 O O . VAL A 1 75 ? -6.618 -10.394 4.692 1.00 94.44 75 VAL A O 1
ATOM 587 N N . THR A 1 76 ? -4.753 -11.196 5.648 1.00 96.75 76 THR A N 1
ATOM 588 C CA . THR A 1 76 ? -3.878 -10.769 4.546 1.00 96.75 76 THR A CA 1
ATOM 589 C C . THR A 1 76 ? -4.237 -11.517 3.263 1.00 96.75 76 THR A C 1
ATOM 591 O O . THR A 1 76 ? -4.307 -12.749 3.290 1.00 96.75 76 THR A O 1
ATOM 594 N N . PRO A 1 77 ? -4.410 -10.827 2.122 1.00 97.31 77 PRO A N 1
ATOM 595 C CA . PRO A 1 77 ? -4.559 -11.502 0.839 1.00 97.31 77 PRO A CA 1
ATOM 596 C C . PRO A 1 77 ? -3.379 -12.456 0.559 1.00 97.31 77 PRO A C 1
ATOM 598 O O . PRO A 1 77 ? -2.244 -12.168 0.943 1.00 97.31 77 PRO A O 1
ATOM 601 N N . ARG A 1 78 ? -3.639 -13.587 -0.114 1.00 98.00 78 ARG A N 1
ATOM 602 C CA . ARG A 1 78 ? -2.647 -14.655 -0.378 1.00 98.00 78 ARG A CA 1
ATOM 603 C C . ARG A 1 78 ? -1.368 -14.095 -0.986 1.00 98.00 78 ARG A C 1
ATOM 605 O O . ARG A 1 78 ? -1.460 -13.486 -2.038 1.00 98.00 78 ARG A O 1
ATOM 612 N N . TRP A 1 79 ? -0.202 -14.309 -0.379 1.00 98.19 79 TRP A N 1
ATOM 613 C CA . TRP A 1 79 ? 1.048 -13.617 -0.726 1.00 98.19 79 TRP A CA 1
ATOM 614 C C . TRP A 1 79 ? 1.447 -13.700 -2.212 1.00 98.19 79 TRP A C 1
ATOM 616 O O . TRP A 1 79 ? 2.007 -12.730 -2.733 1.00 98.19 79 TRP A O 1
ATOM 626 N N . GLU A 1 80 ? 1.122 -14.813 -2.869 1.00 98.19 80 GLU A N 1
ATOM 627 C CA . GLU A 1 80 ? 1.446 -15.209 -4.243 1.00 98.19 80 GLU A CA 1
ATOM 628 C C . GLU A 1 80 ? 0.393 -14.815 -5.296 1.00 98.19 80 GLU A C 1
ATOM 630 O O . GLU A 1 80 ? 0.593 -15.054 -6.485 1.00 98.19 80 GLU A O 1
ATOM 635 N N . ASP A 1 81 ? -0.729 -14.209 -4.899 1.00 98.12 81 ASP A N 1
ATOM 636 C CA . ASP A 1 81 ? -1.759 -13.739 -5.835 1.00 98.12 81 ASP A CA 1
ATOM 637 C C . ASP A 1 81 ? -1.309 -12.452 -6.549 1.00 98.12 81 ASP A C 1
ATOM 639 O O . ASP A 1 81 ? -1.652 -11.335 -6.147 1.00 98.12 81 AS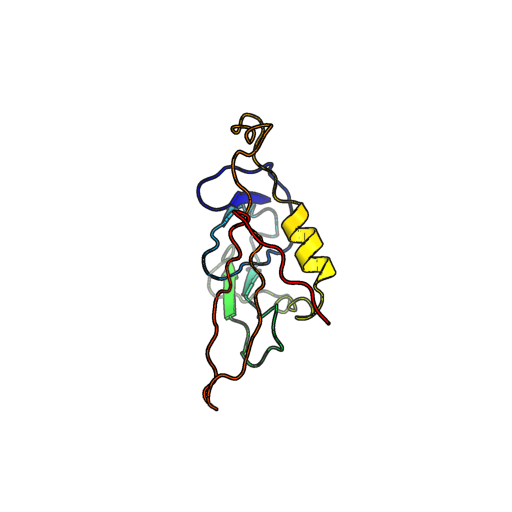P A O 1
ATOM 643 N N . PHE A 1 82 ? -0.471 -12.606 -7.572 1.00 97.81 82 PHE A N 1
ATOM 644 C CA . PHE A 1 82 ? 0.090 -11.486 -8.328 1.00 97.81 82 PHE A CA 1
ATOM 645 C C . PHE A 1 82 ? -0.923 -10.806 -9.246 1.00 97.81 82 PHE A C 1
ATOM 647 O O . PHE A 1 82 ? -0.726 -9.644 -9.598 1.00 97.81 82 PHE A O 1
ATOM 654 N N . GLU A 1 83 ? -1.999 -11.487 -9.638 1.00 98.31 83 GLU A N 1
ATOM 655 C CA . GLU A 1 83 ? -3.038 -10.871 -10.465 1.00 98.31 83 GLU A CA 1
ATOM 656 C C . GLU A 1 83 ? -3.787 -9.801 -9.678 1.00 98.31 83 GLU A C 1
ATOM 658 O O . GLU A 1 83 ? -3.974 -8.690 -10.178 1.00 98.31 83 GLU A O 1
ATOM 663 N N . ARG A 1 84 ? -4.098 -10.060 -8.403 1.00 97.69 84 ARG A N 1
ATOM 664 C CA . ARG A 1 84 ? -4.620 -9.030 -7.501 1.00 97.69 84 ARG A CA 1
ATOM 665 C C . ARG A 1 84 ? -3.685 -7.825 -7.386 1.00 97.69 84 ARG A C 1
ATOM 667 O O . ARG A 1 84 ? -4.147 -6.693 -7.525 1.00 97.69 84 ARG A O 1
ATOM 674 N N . SER A 1 85 ? -2.390 -8.059 -7.176 1.00 97.69 85 SER A N 1
ATOM 675 C CA . SER A 1 85 ? -1.411 -6.974 -7.044 1.00 97.69 85 SER A CA 1
ATOM 676 C C . SER A 1 85 ? -1.284 -6.157 -8.330 1.00 97.69 85 SER A C 1
ATOM 678 O O . SER A 1 85 ? -1.327 -4.929 -8.287 1.00 97.69 85 SER A O 1
ATOM 680 N N . LYS A 1 86 ? -1.246 -6.811 -9.500 1.00 97.88 86 LYS A N 1
ATOM 681 C CA . LYS A 1 86 ? -1.287 -6.122 -10.802 1.00 97.88 86 LYS A CA 1
ATOM 682 C C . LYS A 1 86 ? -2.572 -5.316 -10.971 1.00 97.88 86 LYS A C 1
ATOM 684 O O . LYS A 1 86 ? -2.516 -4.199 -11.479 1.00 97.88 86 LYS A O 1
ATOM 689 N N .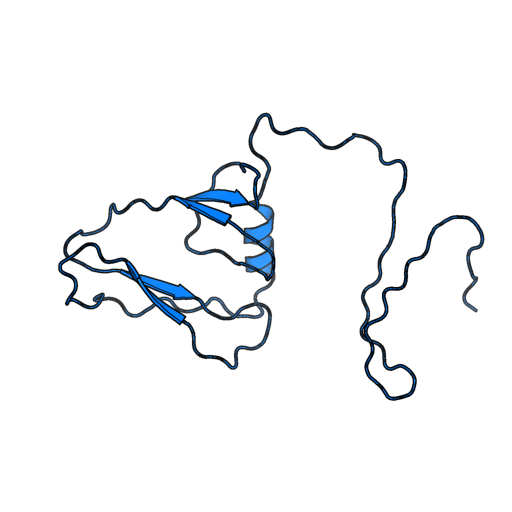 ASN A 1 87 ? -3.717 -5.861 -10.566 1.00 97.94 87 ASN A N 1
ATOM 690 C CA . ASN A 1 87 ? -5.004 -5.178 -10.664 1.00 97.94 87 ASN A CA 1
ATOM 691 C C . ASN A 1 87 ? -5.063 -3.935 -9.775 1.00 97.94 87 ASN A C 1
ATOM 693 O O . ASN A 1 87 ? -5.627 -2.932 -10.200 1.00 97.94 87 ASN A O 1
ATOM 697 N N . PHE A 1 88 ? -4.458 -3.964 -8.583 1.00 97.38 88 PHE A N 1
ATOM 698 C CA . PHE A 1 88 ? -4.271 -2.764 -7.767 1.00 97.38 88 PHE A CA 1
ATOM 699 C C . PHE A 1 88 ? -3.344 -1.756 -8.463 1.00 97.38 88 PHE A C 1
ATOM 701 O O . PHE A 1 88 ? -3.752 -0.621 -8.697 1.00 97.38 88 PHE A O 1
ATOM 708 N N . SER A 1 89 ? -2.137 -2.168 -8.874 1.00 96.62 89 SER A N 1
ATOM 709 C CA . SER A 1 89 ? -1.156 -1.260 -9.492 1.00 96.62 89 SER A CA 1
ATOM 710 C C . SER A 1 89 ? -1.674 -0.590 -10.767 1.00 96.62 89 SER A C 1
ATOM 712 O O . SER A 1 89 ? -1.384 0.576 -11.012 1.00 96.62 89 SER A O 1
ATOM 714 N N . LYS A 1 90 ? -2.482 -1.297 -11.567 1.00 97.38 90 LYS A N 1
ATOM 715 C CA . LYS A 1 90 ? -3.092 -0.769 -12.798 1.00 97.38 90 LYS A CA 1
ATOM 716 C C . LYS A 1 90 ? -4.168 0.296 -12.559 1.00 97.38 90 LYS A C 1
ATOM 718 O O . LYS A 1 90 ? -4.605 0.896 -13.531 1.00 97.38 90 LYS A O 1
ATOM 723 N N . LYS A 1 91 ? -4.613 0.534 -11.319 1.00 97.12 91 LYS A N 1
ATOM 724 C CA . LYS A 1 91 ? -5.550 1.627 -10.995 1.00 97.12 91 LYS A CA 1
ATOM 725 C C . LYS A 1 91 ? -4.857 2.985 -10.866 1.00 97.12 91 LYS A C 1
ATOM 727 O O . LYS A 1 91 ? -5.531 4.009 -10.887 1.00 97.12 91 LYS A O 1
ATOM 732 N N . ILE A 1 92 ? -3.533 3.001 -10.720 1.00 96.50 92 ILE A N 1
ATOM 733 C CA . ILE A 1 92 ? -2.767 4.217 -10.455 1.00 96.50 92 ILE A CA 1
ATOM 734 C C . ILE A 1 92 ? -2.514 4.947 -11.777 1.00 96.50 92 ILE A C 1
ATOM 736 O O . ILE A 1 92 ? -1.663 4.556 -12.573 1.00 96.50 92 ILE A O 1
ATOM 740 N N . PHE A 1 93 ? -3.258 6.028 -11.994 1.00 96.44 93 PHE A N 1
ATOM 741 C CA . PHE A 1 93 ? -3.086 6.946 -13.118 1.00 96.44 93 PHE A CA 1
ATOM 742 C C . PHE A 1 93 ? -2.902 8.362 -12.592 1.00 96.44 93 PHE A C 1
ATOM 744 O O . PHE A 1 93 ? -3.566 8.737 -11.632 1.00 96.44 93 PHE A O 1
ATOM 751 N N . LEU A 1 94 ? -2.045 9.156 -13.232 1.00 96.19 94 LEU A N 1
ATOM 752 C CA . LEU A 1 94 ? -1.875 10.566 -12.879 1.00 96.19 94 LEU A CA 1
ATOM 753 C C . LEU A 1 94 ? -3.199 11.334 -12.981 1.00 96.19 94 LEU A C 1
ATOM 755 O O . LEU A 1 94 ? -4.035 11.030 -13.839 1.00 96.19 94 LEU A O 1
ATOM 759 N N . ALA A 1 95 ? -3.363 12.324 -12.104 1.00 96.25 95 ALA A N 1
ATOM 760 C CA . ALA A 1 95 ? -4.528 13.194 -12.095 1.00 96.25 95 ALA A CA 1
ATOM 761 C C . ALA A 1 95 ? -4.705 13.933 -13.435 1.00 96.25 95 ALA A C 1
ATOM 763 O O . ALA A 1 95 ? -3.750 14.211 -14.168 1.00 96.25 95 ALA A O 1
ATOM 764 N N . MET A 1 96 ? -5.948 14.292 -13.761 1.00 94.25 96 MET A N 1
ATOM 765 C CA . MET A 1 96 ? -6.218 15.152 -14.914 1.00 94.25 96 MET A CA 1
ATOM 766 C C . MET A 1 96 ? -5.453 16.479 -14.782 1.00 94.25 96 MET A C 1
ATOM 768 O O . MET A 1 96 ? -5.480 17.121 -13.737 1.00 94.25 96 MET A O 1
ATOM 772 N N . GLY A 1 97 ? -4.778 16.890 -15.857 1.00 92.88 97 GLY A N 1
ATOM 773 C CA . GLY A 1 97 ? -3.936 18.090 -15.871 1.00 92.88 97 GLY A CA 1
ATOM 774 C C . GLY A 1 97 ? -2.461 17.831 -15.552 1.00 92.88 97 GLY A C 1
ATOM 775 O O . GLY A 1 97 ? -1.642 18.724 -15.766 1.00 92.88 97 GLY A O 1
ATOM 776 N N . SER A 1 98 ? -2.085 16.620 -15.122 1.00 94.38 98 SER A N 1
ATOM 777 C CA . SER A 1 98 ? -0.674 16.248 -14.996 1.00 94.38 98 SER A CA 1
ATOM 778 C C . SER A 1 98 ? 0.041 16.248 -16.359 1.00 94.38 98 SER A C 1
ATOM 780 O O . SER A 1 98 ? -0.568 15.907 -17.382 1.00 94.38 98 SER A O 1
ATOM 782 N N . PRO A 1 99 ? 1.345 16.591 -16.405 1.00 93.94 99 PRO A N 1
ATOM 783 C CA . PRO A 1 99 ? 2.116 16.579 -17.642 1.00 93.94 99 PRO A CA 1
ATOM 784 C C . PRO A 1 99 ? 2.087 15.208 -18.321 1.00 93.94 99 PRO A C 1
ATOM 786 O O . PRO A 1 99 ? 2.414 14.186 -17.719 1.00 93.94 99 PRO A O 1
ATOM 789 N N . SER A 1 100 ? 1.722 15.185 -19.602 1.00 93.69 100 SER A N 1
ATOM 790 C CA . SER A 1 100 ? 1.814 13.967 -20.407 1.00 93.69 100 SER A CA 1
ATOM 791 C C . SER A 1 100 ? 3.275 13.646 -20.742 1.00 93.69 100 SER A C 1
ATOM 793 O O . SER A 1 100 ? 4.064 14.567 -20.981 1.00 93.69 100 SER A O 1
ATOM 795 N N . PRO A 1 101 ? 3.651 12.359 -20.826 1.00 93.31 101 PRO A N 1
ATOM 796 C CA . PRO A 1 101 ? 4.993 11.985 -21.245 1.00 93.31 101 PRO A CA 1
ATOM 797 C C . PRO A 1 101 ? 5.263 12.429 -22.696 1.00 93.31 101 PRO A C 1
ATOM 799 O O . PRO A 1 101 ? 4.332 12.538 -23.504 1.00 93.31 101 PRO A O 1
ATOM 802 N N . PRO A 1 102 ? 6.534 12.653 -23.077 1.00 96.12 102 PRO A N 1
ATOM 803 C CA . PRO A 1 102 ? 6.896 12.920 -24.463 1.00 96.12 102 PRO A CA 1
ATOM 804 C C . PRO A 1 102 ? 6.402 11.813 -25.403 1.00 96.12 102 PRO A C 1
ATOM 806 O O . PRO A 1 102 ? 6.595 10.628 -25.142 1.00 96.12 102 PRO A O 1
ATOM 809 N N . LYS A 1 103 ? 5.830 12.192 -26.553 1.00 95.75 103 LYS A N 1
ATOM 810 C CA . LYS A 1 103 ? 5.300 11.233 -27.547 1.00 95.75 103 LYS A CA 1
ATOM 811 C C . LYS A 1 103 ? 6.376 10.363 -28.213 1.00 95.75 103 LYS A C 1
ATOM 813 O O . LYS A 1 103 ? 6.045 9.369 -28.849 1.00 95.75 103 LYS A O 1
ATOM 818 N N . LYS A 1 104 ? 7.647 10.766 -28.133 1.00 96.56 104 LYS A N 1
ATOM 819 C CA . LYS A 1 104 ? 8.798 10.058 -28.709 1.00 96.56 104 LYS A CA 1
ATOM 820 C C . LYS A 1 104 ? 9.919 9.979 -27.677 1.00 96.56 104 LYS A C 1
ATOM 822 O O . LYS A 1 104 ? 10.188 10.963 -26.989 1.00 96.56 104 LYS A O 1
ATOM 827 N N . TYR A 1 105 ? 10.603 8.841 -27.620 1.00 93.94 105 TYR A N 1
ATOM 828 C CA . TYR A 1 105 ? 11.831 8.670 -26.844 1.00 93.94 105 TYR A CA 1
ATOM 829 C C . TYR A 1 105 ? 13.063 8.926 -27.725 1.00 93.94 105 TYR A C 1
ATOM 831 O O . TYR A 1 105 ? 13.026 8.722 -28.937 1.00 93.94 105 TYR A O 1
ATOM 839 N N . LYS A 1 106 ? 14.165 9.381 -27.116 1.00 96.31 106 LYS A N 1
ATOM 840 C CA . LYS A 1 106 ? 15.465 9.554 -27.800 1.00 96.31 106 LYS A CA 1
ATOM 841 C C . LYS A 1 106 ? 16.415 8.377 -27.571 1.00 96.31 106 LYS A C 1
ATOM 843 O O . LYS A 1 106 ? 17.262 8.102 -28.409 1.00 96.31 106 LYS A O 1
ATOM 848 N N . LYS A 1 107 ? 16.285 7.718 -26.420 1.00 95.69 107 LYS A N 1
ATOM 849 C CA . LYS A 1 107 ? 17.088 6.576 -25.980 1.00 95.69 107 LYS A CA 1
ATOM 850 C C . LYS A 1 107 ? 16.166 5.579 -25.290 1.00 95.69 107 LYS A C 1
ATOM 852 O O . LYS A 1 107 ? 15.184 5.992 -24.674 1.00 95.69 107 LYS A O 1
ATOM 857 N N . TRP A 1 108 ? 16.492 4.300 -25.386 1.00 94.12 108 TRP A N 1
ATOM 858 C CA . TRP A 1 108 ? 15.821 3.223 -24.668 1.00 94.12 108 TRP A CA 1
ATOM 859 C C . TRP A 1 108 ? 16.883 2.244 -24.173 1.00 94.12 108 TRP A C 1
ATOM 861 O O . TRP A 1 108 ? 17.913 2.076 -24.819 1.00 94.12 108 TRP A O 1
ATOM 871 N N . LEU A 1 109 ? 16.651 1.649 -23.006 1.00 96.31 109 LEU A N 1
ATOM 872 C CA . LEU A 1 109 ? 17.540 0.658 -22.411 1.00 96.31 109 LEU A CA 1
ATOM 873 C C . LEU A 1 109 ? 16.739 -0.614 -22.144 1.00 96.31 109 LEU A C 1
ATOM 875 O O . LEU A 1 109 ? 15.617 -0.534 -21.644 1.00 96.31 109 LEU A O 1
ATOM 879 N N . ILE A 1 110 ? 17.332 -1.775 -22.422 1.00 96.44 110 ILE A N 1
ATOM 880 C CA . ILE A 1 110 ? 16.853 -3.059 -21.899 1.00 96.44 110 ILE A CA 1
ATOM 881 C C . ILE A 1 110 ? 17.726 -3.431 -20.707 1.00 96.44 110 ILE A C 1
ATOM 883 O O . ILE A 1 110 ? 18.951 -3.472 -20.808 1.00 96.44 110 ILE A O 1
ATOM 887 N N . LEU A 1 111 ? 17.076 -3.687 -19.574 1.00 96.00 111 LEU A N 1
ATOM 888 C CA . LEU A 1 111 ? 17.717 -4.090 -18.329 1.00 96.00 111 LEU A CA 1
ATOM 889 C C . LEU A 1 111 ? 17.182 -5.468 -17.941 1.00 96.00 111 LEU A C 1
ATOM 891 O O . LEU A 1 111 ? 16.032 -5.593 -17.517 1.00 96.00 111 LEU A O 1
ATOM 895 N N . LEU A 1 112 ? 18.009 -6.499 -18.108 1.00 96.19 112 LEU A N 1
ATOM 896 C CA . LEU A 1 112 ? 17.681 -7.859 -17.695 1.00 96.19 112 LEU A CA 1
ATOM 897 C C . LEU A 1 112 ? 18.163 -8.075 -16.256 1.00 96.19 112 LEU A C 1
ATOM 899 O O . LEU A 1 112 ? 19.358 -7.994 -15.982 1.00 96.19 112 LEU A O 1
ATOM 903 N N . ASN A 1 113 ? 17.230 -8.351 -15.343 1.00 93.94 113 ASN A N 1
ATOM 904 C CA . ASN A 1 113 ? 17.547 -8.669 -13.952 1.00 93.94 113 ASN A CA 1
ATOM 905 C C . ASN A 1 113 ? 17.588 -10.190 -13.772 1.00 93.94 113 ASN A C 1
ATOM 907 O O . ASN A 1 113 ? 16.558 -10.855 -13.886 1.00 93.94 113 ASN A O 1
ATOM 911 N N . THR A 1 114 ? 18.768 -10.731 -13.474 1.00 93.50 114 THR A N 1
ATOM 912 C CA . THR A 1 114 ? 18.994 -12.155 -13.181 1.00 93.50 114 THR A CA 1
ATOM 913 C C . THR A 1 114 ? 19.783 -12.300 -11.891 1.00 93.50 114 THR A C 1
ATOM 915 O O . THR A 1 114 ? 20.700 -11.522 -11.636 1.00 93.50 114 THR A O 1
ATOM 918 N N . GLN A 1 115 ? 19.478 -13.330 -11.108 1.00 90.25 115 GLN A N 1
ATOM 919 C CA . GLN A 1 115 ? 20.370 -13.776 -10.045 1.00 90.25 115 GLN A CA 1
ATOM 920 C C . GLN A 1 115 ? 21.337 -14.803 -10.636 1.00 90.25 115 GLN A C 1
ATOM 922 O O . GLN A 1 115 ? 20.904 -15.882 -11.033 1.00 90.25 115 GLN A O 1
ATOM 927 N N . ASN A 1 116 ? 22.628 -14.473 -10.685 1.00 87.44 116 ASN A N 1
ATOM 928 C CA . ASN A 1 116 ? 23.672 -15.372 -11.176 1.00 87.44 116 ASN A CA 1
ATOM 929 C C . ASN A 1 116 ? 24.578 -15.817 -10.022 1.00 87.44 116 ASN A C 1
ATOM 931 O O . ASN A 1 116 ? 24.642 -15.165 -8.978 1.00 87.44 116 ASN A O 1
ATOM 935 N N . LEU A 1 117 ? 25.273 -16.937 -10.221 1.00 86.00 117 LEU A N 1
ATOM 936 C CA . LEU A 1 117 ? 26.388 -17.362 -9.380 1.00 86.00 117 LEU A CA 1
ATOM 937 C C . LEU A 1 117 ? 27.679 -16.925 -10.074 1.00 86.00 117 LEU A C 1
ATOM 939 O O . LEU A 1 117 ? 27.923 -17.347 -11.204 1.00 86.00 117 LEU A O 1
ATOM 943 N N . ILE A 1 118 ? 28.491 -16.098 -9.418 1.00 78.44 118 ILE A N 1
ATOM 944 C CA . ILE A 1 118 ? 29.757 -15.602 -9.972 1.00 78.44 118 ILE A CA 1
ATOM 945 C C . ILE A 1 118 ? 30.867 -16.064 -9.036 1.00 78.44 118 ILE A C 1
ATOM 947 O O . ILE A 1 118 ? 30.801 -15.818 -7.840 1.00 78.44 118 ILE A O 1
ATOM 951 N N . ASP A 1 119 ? 31.842 -16.817 -9.543 1.00 70.38 119 ASP A N 1
ATOM 952 C CA . ASP A 1 119 ? 33.007 -17.274 -8.766 1.00 70.38 119 ASP A CA 1
ATOM 953 C C . ASP A 1 119 ? 32.658 -17.877 -7.386 1.00 70.38 119 ASP A C 1
ATOM 955 O O . ASP A 1 119 ? 33.342 -17.677 -6.380 1.00 70.38 119 ASP A O 1
ATOM 959 N N . LYS A 1 120 ? 31.556 -18.642 -7.341 1.00 61.88 120 LYS A N 1
ATOM 960 C CA . LYS A 1 120 ? 31.005 -19.310 -6.144 1.00 61.88 120 LYS A CA 1
ATOM 961 C C . LYS A 1 120 ? 30.507 -18.371 -5.031 1.00 61.88 120 LYS A C 1
ATOM 963 O O . LYS A 1 120 ? 30.193 -18.855 -3.947 1.00 61.88 120 LYS A O 1
ATOM 968 N N . HIS A 1 121 ? 30.370 -17.076 -5.304 1.00 55.47 121 HIS A N 1
ATOM 969 C CA . HIS A 1 121 ? 29.769 -16.084 -4.414 1.00 55.47 121 HIS A CA 1
ATOM 970 C C . HIS A 1 121 ? 28.539 -15.471 -5.112 1.00 55.47 121 HIS A C 1
ATOM 972 O O . HIS A 1 121 ? 28.505 -15.270 -6.327 1.00 55.47 121 HIS A O 1
ATOM 978 N N . GLY A 1 122 ? 27.441 -15.301 -4.378 1.00 51.00 122 GLY A N 1
ATOM 979 C CA . GLY A 1 122 ? 26.181 -14.835 -4.960 1.00 51.00 122 GLY A CA 1
ATOM 980 C C . GLY A 1 122 ? 26.168 -13.318 -5.111 1.00 51.00 122 GLY A C 1
ATOM 981 O O . GLY A 1 122 ? 25.891 -12.640 -4.131 1.00 51.00 122 GLY A O 1
ATOM 982 N N . ASP A 1 123 ? 26.386 -12.808 -6.325 1.00 55.91 123 ASP A N 1
ATOM 983 C CA . ASP A 1 123 ? 26.308 -11.374 -6.632 1.00 55.91 123 ASP A CA 1
ATOM 984 C C . ASP A 1 123 ? 25.166 -11.059 -7.610 1.00 55.91 123 ASP A C 1
ATOM 986 O O . ASP A 1 123 ? 24.921 -11.776 -8.584 1.00 55.91 123 ASP A O 1
ATOM 990 N N . GLN A 1 124 ? 24.456 -9.953 -7.361 1.00 53.22 124 GLN A N 1
ATOM 991 C CA . GLN A 1 124 ? 23.491 -9.383 -8.306 1.00 53.22 124 GLN A CA 1
ATOM 992 C C . GLN A 1 124 ? 24.204 -8.390 -9.226 1.00 53.22 124 GLN A C 1
ATOM 994 O O . GLN A 1 124 ? 24.552 -7.292 -8.800 1.00 53.22 124 GLN A O 1
ATOM 999 N N . GLN A 1 125 ? 24.411 -8.750 -10.495 1.00 54.88 125 GLN A N 1
ATOM 1000 C CA . GLN A 1 125 ? 24.954 -7.824 -11.493 1.00 54.88 125 GLN A CA 1
ATOM 1001 C C . GLN A 1 125 ? 23.863 -7.269 -12.414 1.00 54.88 125 GLN A C 1
ATOM 1003 O O . GLN A 1 125 ? 22.987 -7.993 -12.887 1.00 54.88 125 GLN A O 1
ATOM 1008 N N . ARG A 1 126 ? 23.951 -5.965 -12.700 1.00 47.66 126 ARG A N 1
ATOM 1009 C CA . ARG A 1 126 ? 23.119 -5.250 -13.674 1.00 47.66 126 ARG A CA 1
ATOM 1010 C C . ARG A 1 126 ? 23.823 -5.263 -15.032 1.00 47.66 126 ARG A C 1
ATOM 1012 O O . ARG A 1 126 ? 24.745 -4.485 -15.250 1.00 47.66 126 ARG A O 1
ATOM 1019 N N . LEU A 1 127 ? 23.378 -6.120 -15.948 1.00 51.28 127 LEU A N 1
ATOM 1020 C CA . LEU A 1 127 ? 23.840 -6.103 -17.339 1.00 51.28 127 LEU A CA 1
ATOM 1021 C C . LEU A 1 127 ? 23.021 -5.064 -18.122 1.00 51.28 127 LEU A C 1
ATOM 1023 O O . LEU A 1 127 ? 21.810 -5.212 -18.284 1.00 51.28 127 LEU A O 1
ATOM 1027 N N . SER A 1 128 ? 23.664 -3.990 -18.584 1.00 42.72 128 SER A N 1
ATOM 1028 C CA . SER A 1 128 ? 23.071 -3.013 -19.506 1.00 42.72 128 SER A CA 1
ATOM 1029 C C . SER A 1 128 ? 23.685 -3.171 -20.893 1.00 42.72 128 SER A C 1
ATOM 1031 O O . SER A 1 128 ? 24.889 -2.978 -21.046 1.00 42.72 128 SER A O 1
ATOM 1033 N N . SER A 1 129 ? 22.873 -3.481 -21.903 1.00 47.34 129 SER A N 1
ATOM 1034 C CA . SER A 1 129 ? 23.284 -3.380 -23.306 1.00 47.34 129 SER A CA 1
ATOM 1035 C C . SER A 1 129 ? 22.881 -2.008 -23.850 1.00 47.34 129 SER A C 1
ATOM 1037 O O . SER A 1 129 ? 21.686 -1.716 -23.938 1.00 47.34 129 SER A O 1
ATOM 1039 N N . ASP A 1 130 ? 23.858 -1.173 -24.205 1.00 40.50 130 ASP A N 1
ATOM 1040 C CA . ASP A 1 130 ? 23.633 0.055 -24.974 1.00 40.50 130 ASP A CA 1
ATOM 1041 C C . ASP A 1 130 ? 23.679 -0.318 -26.461 1.00 40.50 130 ASP A C 1
ATOM 1043 O O . ASP A 1 130 ? 24.666 -0.889 -26.930 1.00 40.50 130 ASP A O 1
ATOM 1047 N N . SER A 1 131 ? 22.603 -0.083 -27.215 1.00 44.69 131 SER A N 1
ATOM 1048 C CA . SER A 1 131 ? 22.566 -0.431 -28.640 1.00 44.69 131 SER A CA 1
ATOM 1049 C C . SER A 1 131 ? 23.270 0.651 -29.464 1.00 44.69 131 SER A C 1
ATOM 1051 O O . SER A 1 131 ? 22.634 1.445 -30.158 1.00 44.69 131 SER A O 1
ATOM 1053 N N . GLY A 1 132 ? 24.598 0.670 -29.360 1.00 46.16 132 GLY A N 1
ATOM 1054 C CA . GLY A 1 132 ? 25.528 1.395 -30.215 1.00 46.16 132 GLY A CA 1
ATOM 1055 C C . GLY A 1 132 ? 26.594 0.427 -30.729 1.00 46.16 132 GLY A C 1
ATOM 1056 O O . GLY A 1 132 ? 27.662 0.325 -30.144 1.00 46.16 132 GLY A O 1
ATOM 1057 N N . ASN A 1 133 ? 26.279 -0.248 -31.839 1.00 42.09 133 ASN A N 1
ATOM 1058 C CA . ASN A 1 133 ? 27.095 -1.204 -32.604 1.00 42.09 133 ASN A CA 1
ATOM 1059 C C . ASN A 1 133 ? 27.355 -2.614 -32.026 1.00 42.09 133 ASN A C 1
ATOM 1061 O O . ASN A 1 133 ? 27.750 -2.803 -30.885 1.00 42.09 133 ASN A O 1
ATOM 1065 N N . ALA A 1 134 ? 27.221 -3.576 -32.952 1.00 37.94 134 ALA A N 1
ATOM 1066 C CA . ALA A 1 134 ? 27.513 -5.013 -32.908 1.00 37.94 134 ALA A CA 1
ATOM 1067 C C . ALA A 1 134 ? 26.525 -5.925 -32.145 1.00 37.94 134 ALA A C 1
ATOM 1069 O O . ALA A 1 134 ? 26.573 -6.094 -30.932 1.00 37.94 134 ALA A O 1
ATOM 1070 N N . LEU A 1 135 ? 25.670 -6.603 -32.922 1.00 39.12 135 LEU A N 1
ATOM 1071 C CA . LEU A 1 135 ? 24.985 -7.836 -32.524 1.00 39.12 135 LEU A CA 1
ATOM 1072 C C . LEU A 1 135 ? 26.024 -8.962 -32.338 1.00 39.12 135 LEU A C 1
ATOM 1074 O O . LEU A 1 135 ? 26.758 -9.234 -33.293 1.00 39.12 135 LEU A O 1
ATOM 1078 N N . PRO A 1 136 ? 26.062 -9.690 -31.209 1.00 38.94 136 PRO A N 1
ATOM 1079 C CA . PRO A 1 136 ? 26.705 -10.993 -31.177 1.00 38.94 136 PRO A CA 1
ATOM 1080 C C . PRO A 1 136 ? 25.752 -12.036 -31.776 1.00 38.94 136 PRO A C 1
ATOM 1082 O O . PRO A 1 136 ? 24.607 -12.179 -31.346 1.00 38.94 136 PRO A O 1
ATOM 1085 N N . ARG A 1 137 ? 26.231 -12.767 -32.789 1.00 39.19 137 ARG A N 1
ATOM 1086 C CA . ARG A 1 137 ? 25.609 -14.021 -33.228 1.00 39.19 137 ARG A CA 1
ATOM 1087 C C . ARG A 1 137 ? 25.800 -15.053 -32.120 1.00 39.19 137 ARG A C 1
ATOM 1089 O O . ARG A 1 137 ? 26.931 -15.283 -31.703 1.00 39.19 137 ARG A O 1
ATOM 1096 N N . PHE A 1 138 ? 24.717 -15.689 -31.697 1.00 44.41 138 PHE A N 1
ATOM 1097 C CA . PHE A 1 138 ? 24.789 -16.929 -30.934 1.00 44.41 138 PHE A CA 1
ATOM 1098 C C . PHE A 1 138 ? 24.870 -18.087 -31.934 1.00 44.41 138 PHE A C 1
ATOM 1100 O O . PHE A 1 138 ? 23.994 -18.217 -32.792 1.00 44.41 138 PHE A O 1
ATOM 1107 N N . SER A 1 139 ? 25.964 -18.846 -31.869 1.00 50.91 139 SER A N 1
ATOM 1108 C CA . SER A 1 139 ? 26.114 -20.181 -32.462 1.00 50.91 139 SER A CA 1
ATOM 1109 C C . SER A 1 139 ? 25.641 -21.239 -31.481 1.00 50.91 139 SER A C 1
ATOM 1111 O O . SER A 1 139 ? 26.022 -21.088 -30.297 1.00 50.91 139 SER A O 1
#